Protein AF-A0A7J2S2T2-F1 (afdb_monomer)

Radius of gyration: 14.48 Å; Cα contacts (8 Å, |Δi|>4): 38; chains: 1; bounding box: 36×26×35 Å

Sequence (69 aa):
MPRSSSKFYEYLDYLTSLGNLKVVSIDYSISKIALDLSKEYHLFPRDALHVACCKAYGITNIATNDADF

Solvent-accessible surface area (backbone atoms only — not comparable to full-atom values): 4328 Å² total; per-residue (Å²): 130,87,75,63,63,65,65,54,52,54,49,51,51,51,46,37,72,71,70,81,43,82,91,78,87,84,52,73,70,42,54,50,47,13,55,52,42,17,67,75,69,69,38,56,73,69,55,14,39,52,54,22,48,26,63,76,71,72,52,89,76,82,96,68,92,59,85,92,111

InterPro domains:
  IPR002716 PIN domain [PF01850] (12-69)
  IPR029060 PIN-like domain superfamily [SSF88723] (6-69)

Secondary structure (DSSP, 8-state):
----HHHHHHHHHHHHHTTS--PPP--HHHHHHHHHHHHHH---HHHHHHHHHHHHHT------S-TT-

Nearest PDB structures (foldseek):
  7by2-assembly1_B-2  TM=7.197E-01  e=9.422E-02  Klebsiella pneumoniae
  6cpv-assembly2_B  TM=5.532E-01  e=6.957E+00  Bacillus cereus

Mean predicted aligned error: 4.91 Å

Structure (mmCIF, N/CA/C/O backbone):
data_AF-A0A7J2S2T2-F1
#
_entry.id   AF-A0A7J2S2T2-F1
#
loop_
_atom_site.group_PDB
_atom_site.id
_atom_site.type_symbol
_atom_site.label_atom_id
_atom_site.label_alt_id
_atom_site.label_comp_id
_atom_site.label_asym_id
_atom_site.label_entity_id
_atom_site.label_seq_id
_atom_site.pdbx_PDB_ins_code
_atom_site.Cartn_x
_atom_site.Cartn_y
_atom_site.Cartn_z
_atom_site.occupancy
_atom_site.B_iso_or_equiv
_atom_site.auth_seq_id
_atom_site.auth_comp_id
_atom_site.auth_asym_id
_atom_site.auth_atom_id
_atom_site.pdbx_PDB_model_num
ATOM 1 N N . MET A 1 1 ? 25.384 -10.153 3.206 1.00 43.72 1 MET A N 1
ATOM 2 C CA . MET A 1 1 ? 25.744 -9.873 1.797 1.00 43.72 1 MET A CA 1
ATOM 3 C C . MET A 1 1 ? 25.002 -8.624 1.352 1.00 43.72 1 MET A C 1
ATOM 5 O O . MET A 1 1 ? 23.794 -8.590 1.568 1.00 43.72 1 MET A O 1
ATOM 9 N N . PRO A 1 2 ? 25.659 -7.607 0.775 1.00 45.72 2 PRO A N 1
ATOM 10 C CA . PRO A 1 2 ? 24.935 -6.487 0.193 1.00 45.72 2 PRO A CA 1
ATOM 11 C C . PRO A 1 2 ? 24.185 -7.011 -1.038 1.00 45.72 2 PRO A C 1
ATOM 13 O O . PRO A 1 2 ? 24.796 -7.492 -1.992 1.00 45.72 2 PRO A O 1
ATOM 16 N N . ARG A 1 3 ? 22.850 -7.005 -0.995 1.00 57.75 3 ARG A N 1
ATOM 17 C CA . ARG A 1 3 ? 22.034 -7.290 -2.179 1.00 57.75 3 ARG A CA 1
ATOM 18 C C . ARG A 1 3 ? 22.214 -6.104 -3.121 1.00 57.75 3 ARG A C 1
ATOM 20 O O . ARG A 1 3 ? 21.816 -4.998 -2.776 1.00 57.75 3 ARG A O 1
ATOM 27 N N . SER A 1 4 ? 22.853 -6.323 -4.269 1.00 63.53 4 SER A N 1
ATOM 28 C CA . SER A 1 4 ? 22.890 -5.320 -5.336 1.00 63.53 4 SER A CA 1
ATOM 29 C C . SER A 1 4 ? 21.449 -4.982 -5.716 1.00 63.53 4 SER A C 1
ATOM 31 O O . SER A 1 4 ? 20.726 -5.843 -6.220 1.00 63.53 4 SER A O 1
ATOM 33 N N . SER A 1 5 ? 21.028 -3.752 -5.427 1.00 71.94 5 SER A N 1
ATOM 34 C CA . SER A 1 5 ? 19.692 -3.241 -5.740 1.00 71.94 5 SER A CA 1
ATOM 35 C C . SER A 1 5 ? 19.393 -3.306 -7.242 1.00 71.94 5 SER A C 1
ATOM 37 O O . SER A 1 5 ? 18.244 -3.531 -7.604 1.00 71.94 5 SER A O 1
ATOM 39 N N . SER A 1 6 ? 20.420 -3.223 -8.100 1.00 81.69 6 SER A N 1
ATOM 40 C CA . SER A 1 6 ? 20.308 -3.350 -9.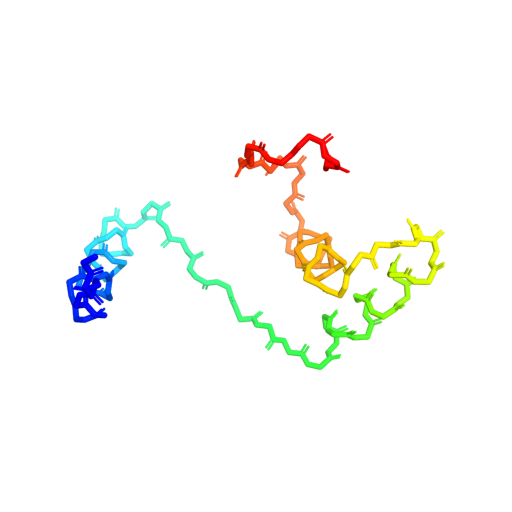565 1.00 81.69 6 SER A CA 1
ATOM 41 C C . SER A 1 6 ? 19.606 -4.639 -9.982 1.00 81.69 6 SER A C 1
ATOM 43 O O . SER A 1 6 ? 18.603 -4.603 -10.684 1.00 81.69 6 SER A O 1
ATOM 45 N N . LYS A 1 7 ? 20.058 -5.782 -9.446 1.00 88.00 7 LYS A N 1
ATOM 46 C CA . LYS A 1 7 ? 19.508 -7.097 -9.812 1.00 88.00 7 LYS A CA 1
ATOM 47 C C . LYS A 1 7 ? 18.044 -7.259 -9.409 1.00 88.00 7 LYS A C 1
ATOM 49 O O . LYS A 1 7 ? 17.317 -8.026 -10.028 1.00 88.00 7 LYS A O 1
ATOM 54 N N . PHE A 1 8 ? 17.619 -6.579 -8.344 1.00 88.31 8 PHE A N 1
ATOM 55 C CA . PHE A 1 8 ? 16.231 -6.635 -7.898 1.00 88.31 8 PHE A CA 1
ATOM 56 C C . PHE A 1 8 ? 15.314 -5.836 -8.827 1.00 88.31 8 PHE A C 1
ATOM 58 O O . PHE A 1 8 ? 14.266 -6.345 -9.210 1.00 88.31 8 PHE A O 1
ATOM 65 N N . TYR A 1 9 ? 15.725 -4.631 -9.231 1.00 88.19 9 TYR A N 1
ATOM 66 C CA . TYR A 1 9 ? 14.958 -3.833 -10.188 1.00 88.19 9 TYR A CA 1
ATOM 67 C C . TYR A 1 9 ? 14.887 -4.505 -11.564 1.00 88.19 9 TYR A C 1
ATOM 69 O O . TYR A 1 9 ? 13.795 -4.628 -12.102 1.00 88.19 9 TYR A O 1
ATOM 77 N N . GLU A 1 10 ? 15.990 -5.079 -12.055 1.00 92.12 10 GLU A N 1
ATOM 78 C CA . GLU A 1 10 ? 15.996 -5.880 -13.292 1.00 92.12 10 GLU A CA 1
ATOM 79 C C . GLU A 1 10 ? 14.992 -7.047 -13.235 1.00 92.12 10 GLU A C 1
ATOM 81 O O . GLU A 1 10 ? 14.295 -7.337 -14.208 1.00 92.12 10 GLU A O 1
ATOM 86 N N . TYR A 1 11 ? 14.881 -7.712 -12.081 1.00 90.69 11 TYR A N 1
ATOM 87 C CA . TYR A 1 11 ? 13.914 -8.790 -11.888 1.00 90.69 11 TYR A CA 1
ATOM 88 C C . TYR A 1 11 ? 12.463 -8.288 -11.865 1.00 90.69 11 TYR A C 1
ATOM 90 O O . TYR A 1 11 ? 11.589 -8.927 -12.450 1.00 90.69 11 TYR A O 1
ATOM 98 N N . LEU A 1 12 ? 12.191 -7.141 -11.234 1.00 90.06 12 LEU A N 1
ATOM 99 C CA . LEU A 1 12 ? 10.861 -6.523 -11.263 1.00 90.06 12 LEU A CA 1
ATOM 100 C C . LEU A 1 12 ? 10.465 -6.084 -12.675 1.00 90.06 12 LEU A C 1
ATOM 102 O O . LEU A 1 12 ? 9.320 -6.306 -13.077 1.00 90.06 12 LEU A O 1
ATOM 106 N N . ASP A 1 13 ? 11.403 -5.518 -13.435 1.00 91.00 13 ASP A N 1
ATOM 107 C CA . ASP A 1 13 ? 11.188 -5.127 -14.828 1.00 91.00 13 ASP A CA 1
ATOM 108 C C . ASP A 1 13 ? 10.869 -6.353 -15.687 1.00 91.00 13 ASP A C 1
ATOM 110 O O . ASP A 1 13 ? 9.895 -6.348 -16.442 1.00 91.00 13 ASP A O 1
ATOM 114 N N . TYR A 1 14 ? 11.615 -7.448 -15.503 1.00 92.50 14 TYR A N 1
ATOM 115 C CA . TYR A 1 14 ? 11.327 -8.722 -16.154 1.00 92.50 14 TYR A CA 1
ATOM 116 C C . TYR A 1 14 ? 9.916 -9.227 -15.818 1.00 92.50 14 TYR A C 1
ATOM 118 O O . TYR A 1 14 ? 9.137 -9.496 -16.731 1.00 92.50 14 TYR A O 1
ATOM 126 N N . LEU A 1 15 ? 9.539 -9.296 -14.537 1.00 92.19 15 LEU A N 1
ATOM 127 C CA . LEU A 1 15 ? 8.202 -9.749 -14.130 1.00 92.19 15 LEU A CA 1
ATOM 128 C C . LEU A 1 15 ? 7.081 -8.868 -14.694 1.00 92.19 15 LEU 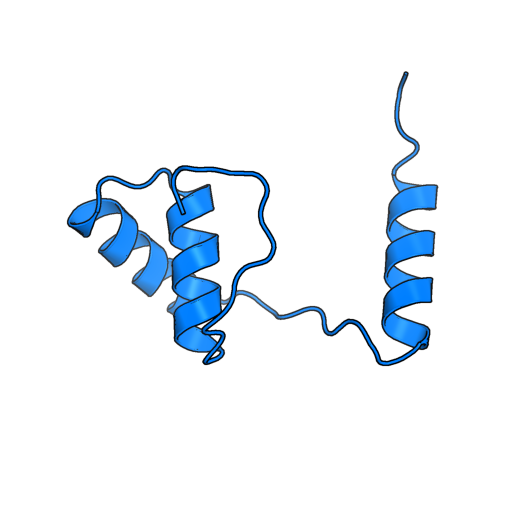A C 1
ATOM 130 O O . LEU A 1 15 ? 6.039 -9.379 -15.109 1.00 92.19 15 LEU A O 1
ATOM 134 N N . THR A 1 16 ? 7.302 -7.555 -14.737 1.00 92.62 16 THR A N 1
ATOM 135 C CA . THR A 1 16 ? 6.354 -6.595 -15.315 1.00 92.62 16 THR A CA 1
ATOM 136 C C . THR A 1 16 ? 6.239 -6.789 -16.830 1.00 92.62 16 THR A C 1
ATOM 138 O O . THR A 1 16 ? 5.134 -6.763 -17.369 1.00 92.62 16 THR A O 1
ATOM 141 N N . SER A 1 17 ? 7.352 -7.076 -17.519 1.00 94.06 17 SER A N 1
ATOM 142 C CA . SER A 1 17 ? 7.378 -7.336 -18.968 1.00 94.06 17 SER A CA 1
ATOM 143 C C . SER A 1 17 ? 6.604 -8.595 -19.380 1.00 94.06 17 SER A C 1
ATOM 145 O O . SER A 1 17 ? 6.077 -8.651 -20.489 1.00 94.06 17 SER A O 1
ATOM 147 N N . LEU A 1 18 ? 6.471 -9.578 -18.479 1.00 95.12 18 LEU A N 1
ATOM 148 C CA . LEU A 1 18 ? 5.646 -10.772 -18.696 1.00 95.12 18 LEU A CA 1
ATOM 149 C C . LEU A 1 18 ? 4.135 -10.484 -18.634 1.00 95.12 18 LEU A C 1
ATOM 151 O O . LEU A 1 18 ? 3.342 -11.375 -18.925 1.00 95.12 18 LEU A O 1
ATOM 155 N N . GLY A 1 19 ? 3.719 -9.284 -18.211 1.00 91.88 19 GLY A N 1
ATOM 156 C CA . GLY A 1 19 ? 2.310 -8.891 -18.096 1.00 91.88 19 GLY A CA 1
ATOM 157 C C . GLY A 1 19 ? 1.571 -9.460 -16.877 1.00 91.88 19 GLY A C 1
ATOM 158 O O . GLY A 1 19 ? 0.413 -9.117 -16.654 1.00 91.88 19 GLY A O 1
ATOM 159 N N . ASN A 1 20 ? 2.233 -10.286 -16.062 1.00 87.19 20 ASN A N 1
ATOM 160 C CA . ASN A 1 20 ? 1.633 -10.948 -14.897 1.00 87.19 20 ASN A CA 1
ATOM 161 C C . ASN A 1 20 ? 1.788 -10.149 -13.592 1.00 87.19 20 ASN A C 1
ATOM 163 O O . ASN A 1 20 ? 1.168 -10.491 -12.586 1.00 87.19 20 ASN A O 1
ATOM 167 N N . LEU A 1 21 ? 2.615 -9.098 -13.594 1.00 91.56 21 LEU A N 1
ATOM 168 C CA . LEU A 1 21 ? 2.826 -8.208 -12.456 1.00 91.56 21 LEU A CA 1
ATOM 169 C C . LEU A 1 21 ? 2.434 -6.779 -12.833 1.00 91.56 21 LEU A C 1
ATOM 171 O O . LEU A 1 21 ? 2.968 -6.207 -13.780 1.00 91.56 21 LEU A O 1
ATOM 175 N N . LYS A 1 22 ? 1.533 -6.182 -12.049 1.00 90.19 22 LYS A N 1
ATOM 176 C CA . LYS A 1 22 ? 1.179 -4.764 -12.144 1.00 90.19 22 LYS A CA 1
ATOM 177 C C . LYS A 1 22 ? 1.673 -4.034 -10.900 1.00 90.19 22 LYS A C 1
ATOM 179 O O . LYS A 1 22 ? 1.191 -4.296 -9.801 1.00 90.19 22 LYS A O 1
ATOM 184 N N . VAL A 1 23 ? 2.590 -3.086 -11.082 1.00 90.00 23 VAL A N 1
ATOM 185 C CA . VAL A 1 23 ? 2.997 -2.166 -10.013 1.00 90.00 23 VAL A CA 1
ATOM 186 C C . VAL A 1 23 ? 1.927 -1.087 -9.864 1.00 90.00 23 VAL A C 1
ATOM 188 O O . VAL A 1 23 ? 1.551 -0.432 -10.836 1.00 90.00 23 VAL A O 1
ATOM 191 N N . VAL A 1 24 ? 1.411 -0.920 -8.649 1.00 90.88 24 VAL A N 1
ATOM 192 C CA . VAL A 1 24 ? 0.382 0.075 -8.328 1.00 90.88 24 VAL A CA 1
ATOM 193 C C . VAL A 1 24 ? 1.005 1.308 -7.682 1.00 90.88 24 VAL A C 1
ATOM 195 O O . VAL A 1 24 ? 1.925 1.202 -6.873 1.00 90.88 24 VAL A O 1
ATOM 198 N N . SER A 1 25 ? 0.506 2.491 -8.039 1.00 91.81 25 SER A N 1
ATOM 199 C CA . SER A 1 25 ? 0.934 3.747 -7.426 1.00 91.81 25 SER A CA 1
ATOM 200 C C . SER A 1 25 ? 0.217 3.979 -6.101 1.00 91.81 25 SER A C 1
ATOM 202 O O . SER A 1 25 ? -0.977 3.698 -5.968 1.00 91.81 25 SER A O 1
ATOM 204 N N . ILE A 1 26 ? 0.937 4.552 -5.144 1.00 94.31 26 ILE A N 1
ATOM 205 C CA . ILE A 1 26 ? 0.384 5.020 -3.875 1.00 94.31 26 ILE A CA 1
ATOM 206 C C . ILE A 1 26 ? 0.351 6.541 -3.924 1.00 94.31 26 ILE A C 1
ATOM 208 O O . ILE A 1 26 ? 1.371 7.174 -4.190 1.00 94.31 26 ILE A O 1
ATOM 212 N N . ASP A 1 27 ? -0.814 7.122 -3.664 1.00 95.75 27 ASP A N 1
ATOM 213 C CA . ASP A 1 27 ? -0.989 8.567 -3.582 1.00 95.75 27 ASP A CA 1
ATOM 214 C C . ASP A 1 27 ? -1.438 8.999 -2.178 1.00 95.75 27 ASP A C 1
ATOM 216 O O . ASP A 1 27 ? -1.614 8.194 -1.258 1.00 95.75 27 ASP A O 1
ATOM 220 N N . TYR A 1 28 ? -1.635 10.305 -2.006 1.00 96.81 28 TYR A N 1
ATOM 221 C CA . TYR A 1 28 ? -2.061 10.871 -0.731 1.00 96.81 28 TYR A CA 1
ATOM 222 C C . TYR A 1 28 ? -3.445 10.379 -0.271 1.00 96.81 28 TYR A C 1
ATOM 224 O O . TYR A 1 28 ? -3.717 10.351 0.930 1.00 96.81 28 TYR A O 1
ATOM 232 N N . SER A 1 29 ? -4.331 9.983 -1.191 1.00 97.00 29 SER A N 1
ATOM 233 C CA . SER A 1 29 ? -5.644 9.444 -0.828 1.00 97.00 29 SER A CA 1
ATOM 234 C C . SER A 1 29 ? -5.508 8.081 -0.149 1.00 97.00 29 SER A C 1
ATOM 236 O O . SER A 1 29 ? -6.094 7.872 0.913 1.00 97.00 29 SER A O 1
ATOM 238 N N . ILE A 1 30 ? -4.638 7.215 -0.675 1.00 97.88 30 ILE A N 1
ATOM 239 C CA . ILE A 1 30 ? -4.329 5.909 -0.083 1.00 97.88 30 ILE A CA 1
ATOM 240 C C . ILE A 1 30 ? -3.631 6.087 1.268 1.00 97.88 30 ILE A C 1
ATOM 242 O O . ILE A 1 30 ? -3.982 5.411 2.233 1.00 97.88 30 ILE A O 1
ATOM 246 N N . SER A 1 31 ? -2.716 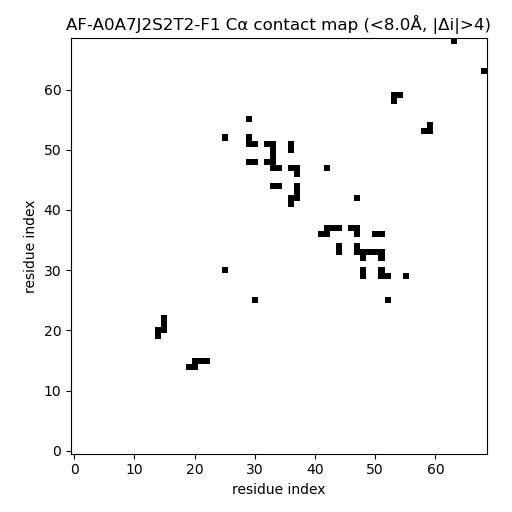7.052 1.385 1.00 96.88 31 SER A N 1
ATOM 247 C CA . SER A 1 31 ? -2.062 7.366 2.663 1.00 96.88 31 SER A CA 1
ATOM 248 C C . SER A 1 31 ? -3.045 7.815 3.751 1.00 96.88 31 SER A C 1
ATOM 250 O O . SER A 1 31 ? -2.844 7.493 4.921 1.00 96.88 31 SER A O 1
ATOM 252 N N . LYS A 1 32 ? -4.125 8.527 3.396 1.00 98.00 32 LYS A N 1
ATOM 253 C CA . LYS A 1 32 ? -5.184 8.890 4.356 1.00 98.00 32 LYS A CA 1
ATOM 254 C C . LYS A 1 32 ? -5.965 7.666 4.828 1.00 98.00 32 LYS A C 1
ATOM 256 O O . LYS A 1 32 ? -6.144 7.502 6.027 1.00 98.00 32 LYS A O 1
ATOM 261 N N . ILE A 1 33 ? -6.333 6.774 3.906 1.00 97.88 33 ILE A N 1
ATOM 262 C CA . ILE A 1 33 ? -6.988 5.503 4.251 1.00 97.88 33 ILE A CA 1
ATOM 263 C C . ILE A 1 33 ? -6.089 4.679 5.184 1.00 97.88 33 ILE A C 1
ATOM 265 O O . ILE A 1 33 ? -6.566 4.143 6.178 1.00 97.88 33 ILE A O 1
ATOM 269 N N . ALA A 1 34 ? -4.784 4.615 4.907 1.00 98.00 34 ALA A N 1
ATOM 270 C CA . ALA A 1 34 ? -3.824 3.919 5.761 1.00 98.00 34 ALA A CA 1
ATOM 271 C C . ALA A 1 34 ? -3.764 4.518 7.174 1.00 98.00 34 ALA A C 1
ATOM 273 O O . ALA A 1 34 ? -3.707 3.780 8.153 1.00 98.00 34 ALA A O 1
ATOM 274 N N . LEU A 1 35 ? -3.816 5.847 7.306 1.00 97.88 35 LEU A N 1
ATOM 275 C CA . LEU A 1 35 ? -3.843 6.499 8.615 1.00 97.88 35 LEU A CA 1
ATOM 276 C C . LEU A 1 35 ? -5.100 6.133 9.415 1.00 97.88 35 LEU A C 1
ATOM 278 O O . LEU A 1 35 ? -5.006 5.906 10.621 1.00 97.88 35 LEU A O 1
ATOM 282 N N . ASP A 1 36 ? -6.255 6.072 8.755 1.00 98.00 36 ASP A N 1
ATOM 283 C CA . ASP A 1 36 ? -7.513 5.693 9.397 1.00 98.00 36 ASP A CA 1
ATOM 284 C C . ASP A 1 36 ? -7.486 4.216 9.827 1.00 98.00 36 ASP A C 1
ATOM 286 O O . ASP A 1 36 ? -7.763 3.911 10.986 1.00 98.00 36 ASP A O 1
ATOM 290 N N . LEU A 1 37 ? -7.025 3.315 8.951 1.00 96.56 37 LEU A N 1
ATOM 291 C CA . LEU A 1 37 ? -6.888 1.883 9.247 1.00 96.56 37 LEU A CA 1
ATOM 292 C C . LEU A 1 37 ? -5.874 1.599 10.364 1.00 96.56 37 LEU A C 1
ATOM 294 O O . LEU A 1 37 ? -6.124 0.758 11.222 1.00 96.56 37 LEU A O 1
ATOM 298 N N . SER A 1 38 ? -4.742 2.309 10.390 1.00 97.19 38 SER A N 1
ATOM 299 C CA . SER A 1 38 ? -3.744 2.173 11.460 1.00 97.19 38 SER A C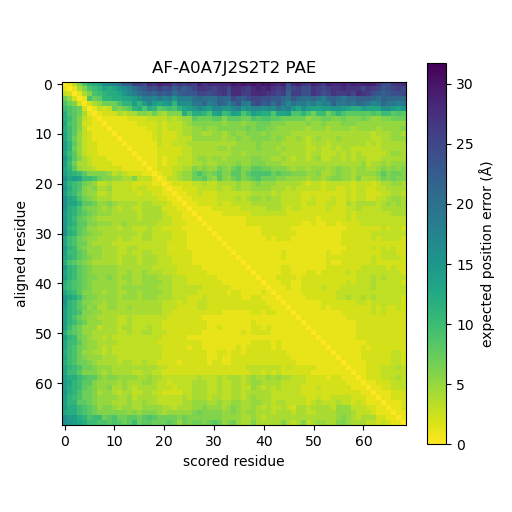A 1
ATOM 300 C C . SER A 1 38 ? -4.335 2.516 12.827 1.00 97.19 38 SER A C 1
ATOM 302 O O . SER A 1 38 ? -4.049 1.834 13.807 1.00 97.19 38 SER A O 1
ATOM 304 N N . LYS A 1 39 ? -5.199 3.536 12.900 1.00 96.94 39 LYS A N 1
ATOM 305 C CA . LYS A 1 39 ? -5.886 3.909 14.145 1.00 96.94 39 LYS A CA 1
ATOM 306 C C . LYS A 1 39 ? -6.968 2.907 14.532 1.00 96.94 39 LYS A C 1
ATOM 308 O O . LYS A 1 39 ? -7.071 2.580 15.707 1.00 96.94 39 LYS A O 1
ATOM 313 N N . GLU A 1 40 ? -7.765 2.461 13.564 1.00 97.06 40 GLU A N 1
ATOM 314 C CA . GLU A 1 40 ? -8.902 1.561 13.788 1.00 97.06 40 GLU A CA 1
ATOM 315 C C . GLU A 1 40 ? -8.453 0.159 14.216 1.00 97.06 40 GLU A C 1
ATOM 317 O O . GLU A 1 40 ? -9.018 -0.413 15.143 1.00 97.06 40 GLU A O 1
ATOM 322 N N . TYR A 1 41 ? -7.405 -0.365 13.578 1.00 94.69 41 TYR A N 1
ATOM 323 C CA . TYR A 1 41 ? -6.946 -1.746 13.753 1.00 94.69 41 TYR A CA 1
ATOM 324 C C . TYR A 1 41 ? -5.596 -1.853 14.476 1.00 94.69 41 TYR A C 1
ATOM 326 O O . TYR A 1 41 ? -5.029 -2.936 14.556 1.00 94.69 41 TYR A O 1
ATOM 334 N N . HIS A 1 42 ? -5.060 -0.739 14.990 1.00 94.56 42 HIS A N 1
ATOM 335 C CA . HIS A 1 42 ? -3.747 -0.668 15.651 1.00 94.56 42 HIS A CA 1
ATOM 336 C C . HIS A 1 42 ? -2.581 -1.219 14.810 1.00 94.56 42 HIS A C 1
ATOM 338 O O . HIS A 1 42 ? -1.578 -1.688 15.346 1.00 94.56 42 HIS A O 1
ATOM 344 N N . LEU A 1 43 ? -2.701 -1.133 13.483 1.00 94.06 43 LEU A N 1
ATOM 345 C CA . LEU A 1 43 ? -1.701 -1.642 12.549 1.00 94.06 43 LEU A CA 1
ATOM 346 C C . LEU A 1 43 ? -0.463 -0.750 12.524 1.00 94.06 43 LEU A C 1
ATOM 348 O O . LEU A 1 43 ? -0.564 0.484 12.588 1.00 94.06 43 LEU A O 1
ATOM 352 N N . PHE A 1 44 ? 0.702 -1.361 12.303 1.00 94.31 44 PHE A N 1
ATOM 353 C CA . PHE A 1 44 ? 1.887 -0.595 11.944 1.00 94.31 44 PHE A CA 1
ATOM 354 C C . PHE A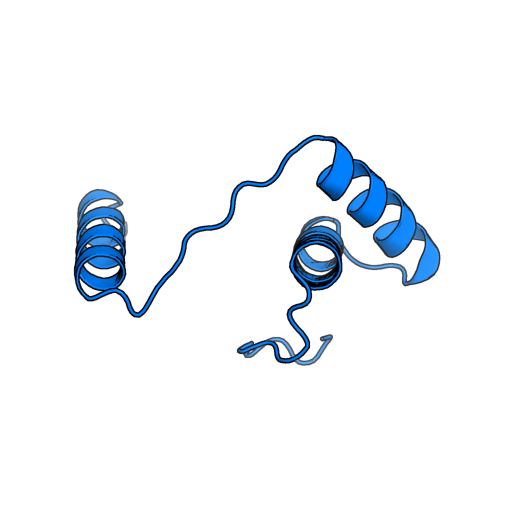 1 44 ? 1.648 0.170 10.633 1.00 94.31 44 PHE A C 1
ATOM 356 O O . PHE A 1 44 ? 0.907 -0.292 9.761 1.00 94.31 44 PHE A O 1
ATOM 363 N N . PRO A 1 45 ? 2.306 1.328 10.428 1.00 93.31 45 PRO A N 1
ATOM 364 C CA . PRO A 1 45 ? 2.077 2.153 9.241 1.00 93.31 45 PRO A CA 1
ATOM 365 C C . PRO A 1 45 ? 2.269 1.414 7.911 1.00 93.31 45 PRO A C 1
ATOM 367 O O . PRO A 1 45 ? 1.581 1.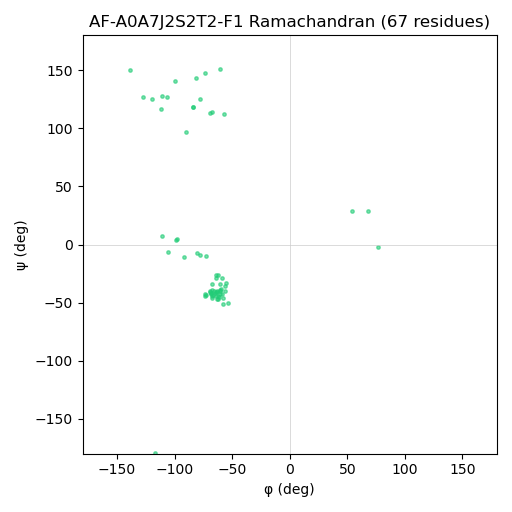706 6.937 1.00 93.31 45 PRO A O 1
ATOM 370 N N . ARG A 1 46 ? 3.206 0.458 7.864 1.00 93.00 46 ARG A N 1
ATOM 371 C CA . ARG A 1 46 ? 3.461 -0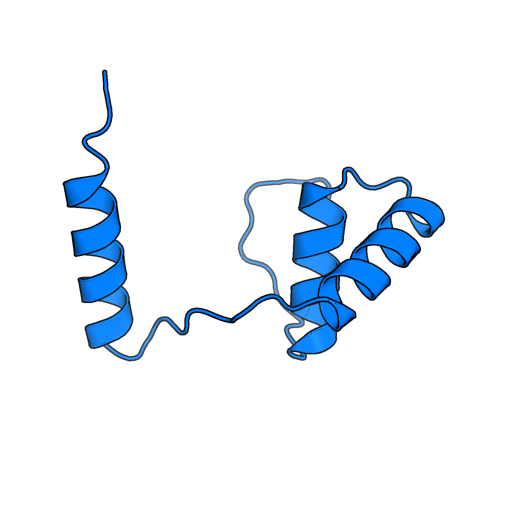.365 6.677 1.00 93.00 46 ARG A CA 1
ATOM 372 C C . ARG A 1 46 ? 2.284 -1.285 6.378 1.00 93.00 46 ARG A C 1
ATOM 374 O O . ARG A 1 46 ? 1.867 -1.369 5.226 1.00 93.00 46 ARG A O 1
ATOM 381 N N . ASP A 1 47 ? 1.732 -1.910 7.408 1.00 94.31 47 ASP A N 1
ATOM 382 C CA . ASP A 1 47 ? 0.668 -2.889 7.237 1.00 94.31 47 ASP A CA 1
ATOM 383 C C . ASP A 1 47 ? -0.633 -2.195 6.873 1.00 94.31 47 ASP A C 1
ATOM 385 O O . ASP A 1 47 ? -1.285 -2.545 5.890 1.00 94.31 47 ASP A O 1
ATOM 389 N N . ALA A 1 48 ? -0.920 -1.085 7.554 1.00 96.25 48 ALA A N 1
ATOM 390 C CA . ALA A 1 48 ? -2.022 -0.209 7.201 1.00 96.25 48 ALA A CA 1
ATOM 391 C C . ALA A 1 48 ? -1.938 0.285 5.746 1.00 96.25 48 ALA A C 1
ATOM 393 O O . ALA A 1 48 ? -2.964 0.401 5.078 1.00 96.25 48 ALA A O 1
ATOM 394 N N . LEU A 1 49 ? -0.729 0.538 5.224 1.00 96.44 49 LEU A N 1
ATOM 395 C CA . LEU A 1 49 ? -0.529 0.924 3.826 1.00 96.44 49 LEU A CA 1
ATOM 396 C C . LEU A 1 49 ? -0.825 -0.226 2.854 1.00 96.44 49 LEU A C 1
ATOM 398 O O . LEU A 1 49 ? -1.455 0.007 1.822 1.00 96.44 49 LEU A O 1
ATOM 402 N N . HIS A 1 50 ? -0.423 -1.458 3.182 1.00 94.81 50 HIS A N 1
ATOM 403 C CA . HIS A 1 50 ? -0.770 -2.644 2.393 1.00 94.81 50 HIS A CA 1
ATOM 404 C C . HIS A 1 50 ? -2.287 -2.876 2.361 1.00 94.81 50 HIS A C 1
ATOM 406 O O . HIS A 1 50 ? -2.847 -3.034 1.273 1.00 94.81 50 HIS A O 1
ATOM 412 N N . VAL A 1 51 ? -2.970 -2.812 3.511 1.00 94.75 51 VAL A N 1
ATOM 413 C CA . VAL A 1 51 ? -4.438 -2.953 3.591 1.00 94.75 51 VAL A CA 1
ATOM 414 C C . VAL A 1 51 ? -5.144 -1.815 2.847 1.00 94.75 51 VAL A C 1
ATOM 416 O O . VAL A 1 51 ? -6.065 -2.064 2.067 1.00 94.75 51 VAL A O 1
ATOM 419 N N . ALA A 1 52 ? -4.695 -0.566 3.016 1.00 96.88 52 ALA A N 1
ATOM 420 C CA . ALA A 1 52 ? -5.251 0.589 2.309 1.00 96.88 52 ALA A CA 1
ATOM 421 C C . ALA A 1 52 ? -5.118 0.452 0.790 1.00 96.88 52 ALA A C 1
ATOM 423 O O . ALA A 1 52 ? -6.064 0.741 0.057 1.00 96.88 52 ALA A O 1
ATOM 424 N N . CYS A 1 53 ? -3.960 -0.015 0.319 1.00 96.75 53 CYS A N 1
ATOM 425 C CA . CYS A 1 53 ? -3.724 -0.278 -1.091 1.00 96.75 53 CYS A CA 1
ATOM 426 C C . CYS A 1 53 ? -4.665 -1.375 -1.606 1.00 96.75 53 CYS A C 1
ATOM 428 O O . CYS A 1 53 ? -5.338 -1.177 -2.617 1.00 96.75 53 CYS A O 1
ATOM 430 N N . CYS A 1 54 ? -4.801 -2.483 -0.870 1.00 95.38 54 CYS A N 1
ATOM 431 C CA . CYS A 1 54 ? -5.726 -3.552 -1.241 1.00 95.38 54 CYS A CA 1
ATOM 432 C C . CYS A 1 54 ? -7.167 -3.039 -1.350 1.00 95.38 54 CYS A C 1
ATOM 434 O O . CYS A 1 54 ? -7.832 -3.266 -2.360 1.00 95.38 54 CYS A O 1
ATOM 436 N N . LYS A 1 55 ? -7.616 -2.254 -0.365 1.00 95.06 55 LYS A N 1
ATOM 437 C CA . LYS A 1 55 ? -8.948 -1.641 -0.348 1.00 95.06 55 LYS A CA 1
ATOM 438 C C . LYS A 1 55 ? -9.169 -0.690 -1.528 1.00 95.06 55 LYS A C 1
ATOM 440 O O . LYS A 1 55 ? -10.212 -0.760 -2.170 1.00 95.06 55 LYS A O 1
ATOM 445 N N . ALA A 1 56 ? -8.198 0.171 -1.834 1.00 96.50 56 ALA A N 1
ATOM 446 C CA . ALA A 1 56 ? -8.303 1.157 -2.912 1.00 96.50 56 ALA A CA 1
ATOM 447 C C . ALA A 1 56 ? -8.344 0.521 -4.313 1.00 96.50 56 ALA A C 1
ATOM 449 O O . ALA A 1 56 ? -9.025 1.034 -5.198 1.00 96.50 56 ALA A O 1
ATOM 450 N N . TYR A 1 57 ? -7.644 -0.599 -4.511 1.00 95.94 57 TYR A N 1
ATOM 451 C CA . TYR A 1 57 ? -7.573 -1.301 -5.798 1.00 95.94 57 TYR A CA 1
ATOM 452 C C . TYR A 1 57 ? -8.518 -2.510 -5.909 1.00 95.94 57 TYR A C 1
ATOM 454 O O . TYR A 1 57 ? -8.486 -3.208 -6.921 1.00 95.94 57 TYR A O 1
ATOM 462 N N . GLY A 1 58 ? -9.360 -2.766 -4.901 1.00 94.94 58 GLY A N 1
ATOM 463 C CA . GLY A 1 58 ? -10.300 -3.892 -4.902 1.00 94.94 58 GLY A CA 1
ATOM 464 C C . GLY A 1 58 ? -9.626 -5.269 -4.823 1.00 94.94 58 GLY A C 1
ATOM 465 O O . GLY A 1 58 ? -10.155 -6.244 -5.350 1.00 94.94 58 GLY A O 1
ATOM 466 N N . ILE A 1 59 ? -8.452 -5.356 -4.196 1.00 94.94 59 ILE A N 1
ATOM 467 C CA . ILE A 1 59 ? -7.708 -6.605 -4.002 1.00 94.94 59 ILE A CA 1
ATOM 468 C C . ILE A 1 59 ? -8.251 -7.299 -2.751 1.00 94.94 59 ILE A C 1
ATOM 470 O O . ILE A 1 59 ? -8.162 -6.761 -1.650 1.00 94.94 59 ILE A O 1
ATOM 474 N N . THR A 1 60 ? -8.803 -8.499 -2.918 1.00 94.62 60 THR A N 1
ATOM 475 C CA . THR A 1 60 ? -9.425 -9.272 -1.827 1.00 94.62 60 THR A CA 1
ATOM 476 C C . THR A 1 60 ? -8.584 -10.454 -1.350 1.00 94.62 60 THR A C 1
ATOM 478 O O . THR A 1 60 ? -8.964 -11.113 -0.392 1.00 94.62 60 THR A O 1
ATOM 481 N N . ASN A 1 61 ? -7.469 -10.748 -2.023 1.00 93.62 61 ASN A N 1
ATOM 482 C CA . ASN A 1 61 ? -6.549 -11.825 -1.664 1.00 93.62 61 ASN A CA 1
ATOM 483 C C . ASN A 1 61 ? -5.135 -11.256 -1.564 1.00 93.62 61 ASN A C 1
ATOM 485 O O . ASN A 1 61 ? -4.660 -10.633 -2.516 1.00 93.62 61 ASN A O 1
ATOM 489 N N . ILE A 1 62 ? -4.462 -11.493 -0.439 1.00 91.62 62 ILE A N 1
ATOM 490 C CA . ILE A 1 62 ? -3.082 -11.065 -0.209 1.00 91.62 62 ILE A CA 1
ATOM 491 C C . ILE A 1 62 ? -2.158 -12.285 -0.178 1.00 91.62 62 ILE A C 1
ATOM 493 O O . ILE A 1 62 ? -2.401 -13.254 0.535 1.00 91.62 62 ILE A O 1
ATOM 497 N N . ALA A 1 63 ? -1.094 -12.250 -0.979 1.00 92.56 63 ALA A N 1
ATOM 498 C CA . ALA A 1 63 ? -0.023 -13.237 -0.907 1.00 92.56 63 ALA A CA 1
ATOM 499 C C . ALA A 1 63 ? 1.035 -12.725 0.076 1.00 92.56 63 ALA A C 1
ATOM 501 O O . ALA A 1 63 ? 1.876 -11.902 -0.286 1.00 92.56 63 ALA A O 1
ATOM 502 N N . THR A 1 64 ? 0.966 -13.181 1.324 1.00 91.44 64 THR A N 1
ATOM 503 C CA . THR A 1 64 ? 1.875 -12.766 2.397 1.00 91.44 64 THR A CA 1
ATOM 504 C C . THR A 1 64 ? 2.283 -13.961 3.256 1.00 91.44 64 THR A C 1
ATOM 506 O O . THR A 1 64 ? 1.530 -14.920 3.393 1.00 91.44 64 THR A O 1
ATOM 509 N N . ASN A 1 65 ? 3.493 -13.900 3.815 1.00 93.62 65 ASN A N 1
ATOM 510 C CA . ASN A 1 65 ? 3.946 -14.812 4.872 1.00 93.62 65 ASN A CA 1
ATOM 511 C C . ASN A 1 65 ? 3.790 -14.182 6.267 1.00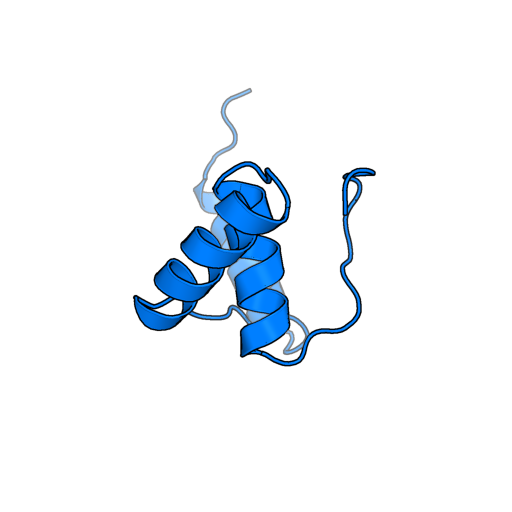 93.62 65 ASN A C 1
ATOM 513 O O . ASN A 1 65 ? 4.264 -14.746 7.251 1.00 93.62 65 ASN A O 1
ATOM 517 N N . ASP A 1 66 ? 3.201 -12.990 6.331 1.00 88.25 66 ASP A N 1
ATOM 518 C CA . ASP A 1 66 ? 2.878 -12.300 7.568 1.00 88.25 66 ASP A CA 1
ATOM 519 C C . ASP A 1 66 ? 1.537 -12.817 8.096 1.00 88.25 66 ASP A C 1
ATOM 521 O O . ASP A 1 66 ? 0.525 -12.723 7.404 1.00 88.25 66 ASP A O 1
ATOM 525 N N . ALA A 1 67 ? 1.552 -13.415 9.285 1.00 87.75 67 ALA A N 1
ATOM 526 C CA . ALA A 1 67 ? 0.371 -14.026 9.886 1.00 87.75 67 ALA A CA 1
ATOM 527 C C . ALA A 1 67 ? -0.590 -13.000 10.508 1.00 87.75 67 ALA A C 1
ATOM 529 O O . ALA A 1 67 ? -1.691 -13.383 10.898 1.00 87.75 67 ALA A O 1
ATOM 530 N N . ASP A 1 68 ? -0.182 -11.730 10.607 1.00 80.94 68 ASP A N 1
ATOM 531 C CA . ASP A 1 68 ? -1.006 -10.660 11.175 1.00 80.94 68 ASP A CA 1
ATOM 532 C C . ASP A 1 68 ? -2.047 -10.105 10.172 1.00 80.94 68 ASP A C 1
ATOM 534 O O . ASP A 1 68 ? -2.904 -9.308 10.559 1.00 80.94 68 ASP A O 1
ATOM 538 N N . PHE A 1 69 ? -1.990 -10.524 8.898 1.00 78.75 69 PHE A N 1
ATOM 539 C CA . PHE A 1 69 ? -2.886 -10.106 7.806 1.00 78.75 69 PHE A CA 1
ATOM 540 C C . PHE A 1 69 ? -4.035 -11.076 7.510 1.00 78.75 69 PHE A C 1
ATOM 542 O O . PHE A 1 69 ? -3.831 -12.309 7.579 1.00 78.75 69 PHE A O 1
#

pLDDT: mean 90.5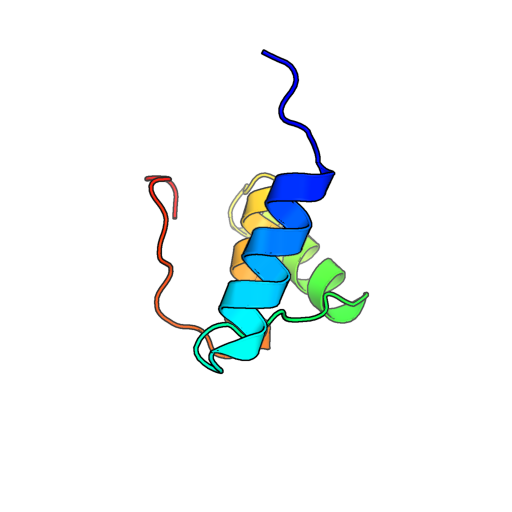6, std 10.68, range [43.72, 98.0]

Organism: NCBI:txid1839936

Foldseek 3Di:
DPDPVVVVVVVVVVCVVVVNDDDDDDDVVLLVQLVVCCVVVVDDSVVSSVVSVCVVVVNPDDDDPDPVD